Protein AF-A0A3M3B1V2-F1 (afdb_monomer)

InterPro domains:
  IPR015932 Aconitase, domain 2 [G3DSA:3.40.1060.10] (1-78)
  IPR036008 Aconitase, iron-sulfur domain [SSF53732] (3-81)
  IPR050926 Aconi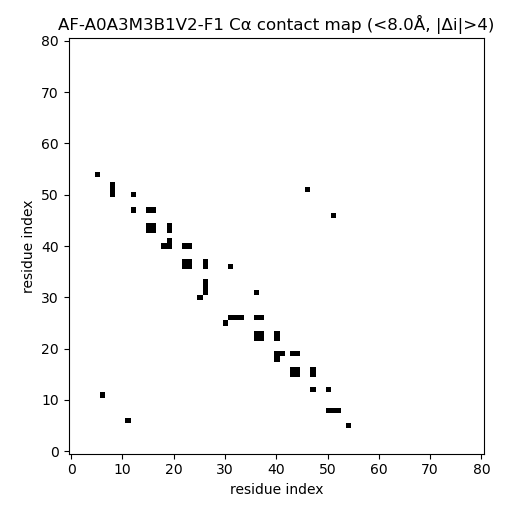tase/IPM Isomerase [PTHR43160] (1-81)

Radius of gyration: 19.13 Å; Cα contacts (8 Å, |Δi|>4): 32; chains: 1; bounding box: 43×38×46 Å

Solvent-accessible surface area (backbone atoms only — not comparable to full-atom values): 5538 Å² total; per-residue (Å²): 141,86,88,87,79,95,72,68,65,67,68,52,49,53,52,47,58,55,48,37,55,49,46,54,50,38,39,78,72,67,47,84,58,53,69,63,43,50,54,50,33,52,53,48,52,56,37,64,75,58,77,79,80,89,75,83,60,97,81,67,84,68,99,74,84,86,87,82,66,71,86,75,63,83,67,92,86,80,84,82,132

Secondary structure (DSSP, 8-state):
--------HHHHHHHHHHHHHHHHHHHHTT-S-HHHHHHHHHHHHHHHHS-------TT---S------GGG--S------

Structure (mmCIF, N/CA/C/O backbone):
data_AF-A0A3M3B1V2-F1
#
_entry.id   AF-A0A3M3B1V2-F1
#
loop_
_atom_site.group_PDB
_atom_site.id
_atom_site.type_symbol
_atom_site.label_atom_id
_atom_site.label_alt_id
_atom_site.label_comp_id
_atom_site.label_asym_id
_atom_site.label_entity_id
_atom_site.label_seq_id
_atom_site.pdbx_PDB_ins_code
_atom_site.Cartn_x
_atom_site.Cartn_y
_atom_site.Cartn_z
_atom_site.occupancy
_atom_site.B_iso_or_equiv
_atom_site.auth_seq_id
_atom_site.auth_comp_id
_atom_site.auth_asym_id
_atom_site.auth_atom_id
_atom_site.pdbx_PDB_model_num
ATOM 1 N N . ALA A 1 1 ? -4.749 12.328 -13.469 1.00 61.75 1 ALA A N 1
ATOM 2 C CA . ALA A 1 1 ? -3.645 11.359 -13.609 1.00 61.75 1 ALA A CA 1
ATOM 3 C C . ALA A 1 1 ? -3.849 10.259 -12.576 1.00 61.75 1 ALA A C 1
ATOM 5 O O . ALA A 1 1 ? -4.219 10.587 -11.455 1.00 61.75 1 ALA A O 1
ATOM 6 N N . GLY A 1 2 ? -3.685 8.995 -12.961 1.00 90.19 2 GLY A N 1
ATOM 7 C CA . GLY A 1 2 ? -3.715 7.841 -12.059 1.00 90.19 2 GLY A CA 1
ATOM 8 C C . GLY A 1 2 ? -2.399 7.080 -12.185 1.00 90.19 2 GLY A C 1
ATOM 9 O O . GLY A 1 2 ? -1.814 7.068 -13.263 1.00 90.19 2 GLY A O 1
ATOM 10 N N . CYS A 1 3 ? -1.917 6.504 -11.091 1.00 94.44 3 CYS A N 1
ATOM 11 C CA . CYS A 1 3 ? -0.691 5.713 -11.050 1.00 94.44 3 CYS A CA 1
ATOM 12 C C . CYS A 1 3 ? -0.886 4.560 -10.060 1.00 94.44 3 CYS A C 1
ATOM 14 O O . CYS A 1 3 ? -1.637 4.701 -9.092 1.00 94.44 3 CYS A O 1
ATOM 16 N N . THR A 1 4 ? -0.216 3.439 -10.308 1.00 94.69 4 THR A N 1
ATOM 17 C CA . THR A 1 4 ? -0.119 2.306 -9.387 1.00 94.69 4 THR A CA 1
ATOM 18 C C . THR A 1 4 ? 1.342 1.885 -9.275 1.00 94.69 4 THR A C 1
ATOM 20 O O . THR A 1 4 ? 2.113 2.058 -10.218 1.00 94.69 4 THR A O 1
ATOM 23 N N . ILE A 1 5 ? 1.727 1.350 -8.121 1.00 94.88 5 ILE A N 1
ATOM 24 C CA . ILE A 1 5 ? 3.072 0.843 -7.853 1.00 94.88 5 ILE A CA 1
ATOM 25 C C . ILE A 1 5 ? 2.953 -0.513 -7.163 1.00 94.88 5 ILE A C 1
ATOM 27 O O . ILE A 1 5 ? 2.186 -0.669 -6.211 1.00 94.88 5 ILE A O 1
ATOM 31 N N . LYS A 1 6 ? 3.709 -1.504 -7.646 1.00 95.25 6 LYS A N 1
ATOM 32 C CA . LYS A 1 6 ? 3.794 -2.813 -6.996 1.00 95.25 6 LYS A CA 1
ATOM 33 C C . LYS A 1 6 ? 4.642 -2.671 -5.733 1.00 95.25 6 LYS A C 1
ATOM 35 O O . LYS A 1 6 ? 5.823 -2.348 -5.814 1.00 95.25 6 LYS A O 1
ATOM 40 N N . LEU A 1 7 ? 4.032 -2.907 -4.577 1.00 95.44 7 LEU A N 1
ATOM 41 C CA . LEU A 1 7 ? 4.693 -2.884 -3.275 1.00 95.44 7 LEU A CA 1
ATOM 42 C C . LEU A 1 7 ? 4.549 -4.237 -2.590 1.00 95.44 7 LEU A C 1
ATOM 44 O O . LEU A 1 7 ? 3.581 -4.963 -2.812 1.00 95.44 7 LEU A O 1
ATOM 48 N N . ALA A 1 8 ? 5.513 -4.550 -1.731 1.00 95.25 8 ALA A N 1
ATOM 49 C CA . ALA A 1 8 ? 5.405 -5.679 -0.826 1.00 95.25 8 ALA A CA 1
ATOM 50 C C . ALA A 1 8 ? 4.402 -5.372 0.303 1.00 95.25 8 ALA A C 1
ATOM 52 O O . ALA A 1 8 ? 4.115 -4.212 0.612 1.00 95.25 8 ALA A O 1
ATOM 53 N N . LYS A 1 9 ? 3.873 -6.417 0.939 1.00 95.69 9 LYS A N 1
ATOM 54 C CA . LYS A 1 9 ? 2.862 -6.296 2.004 1.00 95.69 9 LYS A CA 1
ATOM 55 C C . LYS A 1 9 ? 3.424 -5.714 3.300 1.00 95.69 9 LYS A C 1
ATOM 57 O O . LYS A 1 9 ? 2.717 -5.001 4.004 1.00 95.69 9 LYS A O 1
ATOM 62 N N . GLU A 1 10 ? 4.687 -5.986 3.604 1.00 97.25 10 GLU A N 1
ATOM 63 C CA . GLU A 1 10 ? 5.365 -5.603 4.842 1.00 97.25 10 GLU A CA 1
ATOM 64 C C . GLU A 1 10 ? 5.344 -4.082 5.082 1.00 97.25 10 GLU A C 1
ATOM 66 O O . GLU A 1 10 ? 4.832 -3.669 6.126 1.00 97.25 10 GLU A O 1
ATOM 71 N N . PRO A 1 11 ? 5.789 -3.227 4.134 1.00 96.75 11 PRO A N 1
ATOM 72 C CA . PRO A 1 11 ? 5.726 -1.777 4.323 1.00 96.75 11 PRO A CA 1
ATOM 73 C C . PRO A 1 11 ? 4.287 -1.250 4.418 1.00 96.75 11 PRO A C 1
ATOM 75 O O . PRO A 1 11 ? 4.037 -0.261 5.105 1.00 96.75 11 PRO A O 1
ATOM 78 N N . ILE A 1 12 ? 3.318 -1.907 3.770 1.00 96.75 12 ILE A N 1
ATOM 79 C CA . ILE A 1 12 ? 1.903 -1.516 3.849 1.00 96.75 12 ILE A CA 1
ATOM 80 C C . ILE A 1 12 ? 1.353 -1.809 5.248 1.00 96.75 12 ILE A C 1
ATOM 82 O O . ILE A 1 12 ? 0.687 -0.957 5.831 1.00 96.75 12 ILE A O 1
ATOM 86 N N . ILE A 1 13 ? 1.655 -2.980 5.813 1.00 97.94 13 ILE A N 1
ATOM 87 C CA . ILE A 1 13 ? 1.240 -3.356 7.172 1.00 97.94 13 ILE A CA 1
ATOM 88 C C . ILE A 1 13 ? 1.831 -2.388 8.202 1.00 97.94 13 ILE A C 1
ATOM 90 O O . ILE A 1 13 ? 1.105 -1.900 9.072 1.00 97.94 13 ILE A O 1
ATOM 94 N N . GLU A 1 14 ? 3.125 -2.074 8.097 1.00 97.81 14 GLU A N 1
ATOM 95 C CA . GLU A 1 14 ? 3.783 -1.093 8.968 1.00 97.81 14 GLU A CA 1
ATOM 96 C C . GLU A 1 14 ? 3.078 0.269 8.898 1.00 97.81 14 GLU A C 1
ATOM 98 O O . GLU A 1 14 ? 2.693 0.840 9.925 1.00 97.81 14 GLU A O 1
ATOM 103 N N . TYR A 1 15 ? 2.827 0.748 7.678 1.00 97.75 15 TYR A N 1
ATOM 104 C CA . TYR A 1 15 ? 2.136 2.008 7.447 1.00 97.75 15 TYR A CA 1
ATOM 105 C C . TYR A 1 15 ? 0.717 2.006 8.032 1.00 97.75 15 TYR A C 1
ATOM 107 O O . TYR A 1 15 ? 0.321 2.962 8.703 1.00 97.75 15 TYR A O 1
ATOM 115 N N . LEU A 1 16 ? -0.064 0.942 7.832 1.00 98.00 16 LEU A N 1
ATOM 116 C CA . LEU A 1 16 ? -1.430 0.858 8.354 1.00 98.00 16 LEU A CA 1
ATOM 117 C C . LEU A 1 16 ? -1.474 0.824 9.884 1.00 98.00 16 LEU A C 1
ATOM 119 O O . LEU A 1 16 ? -2.304 1.522 10.463 1.00 98.00 16 LEU A O 1
ATOM 123 N N . ASN A 1 17 ? -0.559 0.111 10.546 1.00 98.06 17 ASN A N 1
ATOM 124 C CA . ASN A 1 17 ? -0.471 0.100 12.012 1.00 98.06 17 ASN A CA 1
ATOM 125 C C . ASN A 1 17 ? -0.203 1.502 12.589 1.00 98.06 17 ASN A C 1
ATOM 127 O O . ASN A 1 17 ? -0.835 1.914 13.570 1.00 98.06 17 ASN A O 1
ATOM 131 N N . SER A 1 18 ? 0.685 2.267 11.946 1.00 98.25 18 SER A N 1
ATOM 132 C CA . SER A 1 18 ? 0.924 3.671 12.302 1.00 98.25 18 SER A CA 1
ATOM 133 C C . SER A 1 18 ? -0.339 4.527 12.117 1.00 98.25 18 SER A C 1
ATOM 135 O O . SER A 1 18 ? -0.731 5.270 13.020 1.00 98.25 18 SER A O 1
ATOM 137 N N . ASN A 1 19 ? -1.045 4.362 10.992 1.00 98.06 19 ASN A N 1
ATOM 138 C CA . ASN A 1 19 ? -2.266 5.119 10.704 1.00 98.06 19 ASN A CA 1
ATOM 139 C C . ASN A 1 19 ? -3.428 4.789 11.646 1.00 98.06 19 ASN A C 1
ATOM 141 O O . ASN A 1 19 ? -4.145 5.700 12.050 1.00 98.06 19 ASN A O 1
ATOM 145 N N . ILE A 1 20 ? -3.618 3.525 12.028 1.00 98.31 20 ILE A N 1
ATOM 146 C CA . ILE A 1 20 ? -4.644 3.126 13.006 1.00 98.31 20 ILE A CA 1
ATOM 147 C C . ILE A 1 20 ? -4.436 3.881 14.325 1.00 98.31 20 ILE A C 1
ATOM 149 O O . ILE A 1 20 ? -5.383 4.447 14.877 1.00 98.31 20 ILE A O 1
ATOM 153 N N . THR A 1 21 ? -3.186 3.942 14.791 1.00 98.12 21 THR A N 1
ATOM 154 C CA . THR A 1 21 ? -2.813 4.659 16.019 1.00 98.12 21 THR A CA 1
ATOM 155 C C . THR A 1 21 ? -3.098 6.156 15.887 1.00 98.12 21 THR A C 1
ATOM 157 O O . THR A 1 21 ? -3.711 6.753 16.773 1.00 98.12 21 THR A O 1
ATOM 160 N N . LEU A 1 22 ? -2.724 6.755 14.752 1.00 98.06 22 LEU A N 1
ATOM 161 C CA . LEU A 1 22 ? -2.983 8.165 14.462 1.00 98.06 22 LEU A CA 1
ATOM 162 C C . LEU A 1 22 ? -4.483 8.490 14.426 1.00 98.06 22 LEU A C 1
ATOM 164 O O . LEU A 1 22 ? -4.905 9.483 15.012 1.00 98.06 22 LEU A O 1
ATOM 168 N N . LEU A 1 23 ? -5.298 7.659 13.770 1.00 97.94 23 LEU A N 1
ATOM 169 C CA . LEU A 1 23 ? -6.743 7.877 13.661 1.00 97.94 23 LEU A CA 1
ATOM 170 C C . LEU A 1 23 ? -7.422 7.857 15.033 1.00 97.94 23 LEU A C 1
ATOM 172 O O . LEU A 1 23 ? -8.257 8.716 15.308 1.00 97.94 23 LEU A O 1
ATOM 176 N N . ARG A 1 24 ? -7.042 6.925 15.913 1.00 97.19 24 ARG A N 1
ATOM 177 C CA . ARG A 1 24 ? -7.587 6.871 17.278 1.00 97.19 24 ARG A CA 1
ATOM 178 C C . ARG A 1 24 ? -7.138 8.057 18.126 1.00 97.19 24 ARG A C 1
ATOM 180 O O . ARG A 1 24 ? -7.966 8.648 18.812 1.00 97.19 24 ARG A O 1
ATOM 187 N N . TRP A 1 25 ? -5.886 8.490 17.988 1.00 98.12 25 TRP A N 1
ATOM 188 C CA . TRP A 1 25 ? -5.427 9.732 18.610 1.00 98.12 25 TRP A CA 1
ATOM 189 C C . TRP A 1 25 ? -6.219 10.956 18.112 1.00 98.12 25 TRP A C 1
ATOM 191 O O . TRP A 1 25 ? -6.641 11.786 18.913 1.00 98.12 25 TRP A O 1
ATOM 201 N N . MET A 1 26 ? -6.501 11.063 16.808 1.00 97.69 26 MET A N 1
ATOM 202 C CA . MET A 1 26 ? -7.320 12.155 16.257 1.00 97.69 26 MET A CA 1
ATOM 203 C C . MET A 1 26 ? -8.731 12.183 16.863 1.00 97.69 26 MET A C 1
ATOM 205 O O . MET A 1 26 ? -9.249 13.265 17.147 1.00 97.69 26 MET A O 1
ATOM 209 N N . ILE A 1 27 ? -9.335 11.013 17.097 1.00 97.25 27 ILE A N 1
ATOM 210 C CA . ILE A 1 27 ? -10.629 10.900 17.785 1.00 97.25 27 ILE A CA 1
ATOM 211 C C . ILE A 1 27 ? -10.532 11.458 19.210 1.00 97.25 27 ILE A C 1
ATOM 213 O O . ILE A 1 27 ? -11.382 12.255 19.605 1.00 97.25 27 ILE A O 1
ATOM 217 N N . GLU A 1 28 ? -9.492 11.090 19.964 1.00 97.25 28 GLU A N 1
ATOM 218 C CA . GLU A 1 28 ? -9.252 11.605 21.322 1.00 97.25 28 GLU A CA 1
ATOM 219 C C . GLU A 1 28 ? -9.049 13.125 21.342 1.00 97.25 28 GLU A C 1
ATOM 221 O O . GLU A 1 28 ? -9.485 13.798 22.275 1.00 97.25 28 GLU A O 1
ATOM 226 N N . GLN A 1 29 ? -8.439 13.681 20.293 1.00 97.94 29 GLN A N 1
ATOM 227 C CA . GLN A 1 29 ? -8.265 15.125 20.122 1.00 97.94 29 GLN A CA 1
ATOM 228 C C . GLN A 1 29 ? -9.524 15.844 19.596 1.00 97.94 29 GLN A C 1
ATOM 230 O O . GLN A 1 29 ? -9.491 17.055 19.377 1.00 97.94 29 GLN A O 1
ATOM 235 N N . GLY A 1 30 ? -10.636 15.131 19.387 1.00 96.00 30 GLY A N 1
ATOM 236 C CA . GLY A 1 30 ? -11.909 15.714 18.960 1.00 96.00 30 GLY A CA 1
ATOM 237 C C . GLY A 1 30 ? -11.979 16.088 17.476 1.00 96.00 30 GLY A C 1
ATOM 238 O O . GLY A 1 30 ? -12.777 16.948 17.101 1.00 96.00 30 GLY A O 1
ATOM 239 N N . TYR A 1 31 ? -11.158 15.473 16.620 1.00 95.69 31 TYR A N 1
ATOM 240 C CA . TYR A 1 31 ? -11.189 15.730 15.180 1.00 95.69 31 TYR A CA 1
ATOM 241 C C . TYR A 1 31 ? -12.344 15.005 14.481 1.00 95.69 31 TYR A C 1
ATOM 243 O O . TYR A 1 31 ? -12.536 13.801 14.637 1.00 95.69 31 TYR A O 1
ATOM 251 N N . GLY A 1 32 ? -13.026 15.731 13.591 1.00 91.94 32 GLY A N 1
ATOM 252 C CA . GLY A 1 32 ? -13.970 15.163 12.627 1.00 91.94 32 GLY A CA 1
ATOM 253 C C . GLY A 1 32 ? -15.155 14.435 13.268 1.00 91.94 32 GLY A C 1
ATOM 254 O O . GLY A 1 32 ? -15.622 14.802 14.340 1.00 91.94 32 GLY A O 1
ATOM 255 N N . 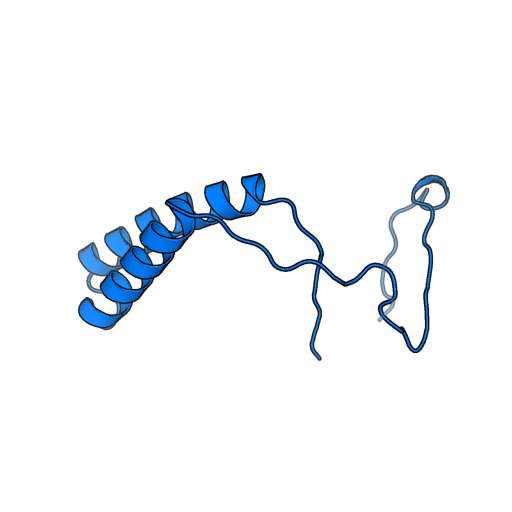ASP A 1 33 ? -15.664 13.414 12.575 1.00 96.44 33 ASP A N 1
ATOM 256 C CA . ASP A 1 33 ? -16.685 12.504 13.102 1.00 96.44 33 ASP A CA 1
ATOM 257 C C . ASP A 1 33 ? -16.021 11.228 13.660 1.00 96.44 33 ASP A C 1
ATOM 259 O O . ASP A 1 33 ? -15.533 10.407 12.868 1.00 96.44 33 ASP A O 1
AT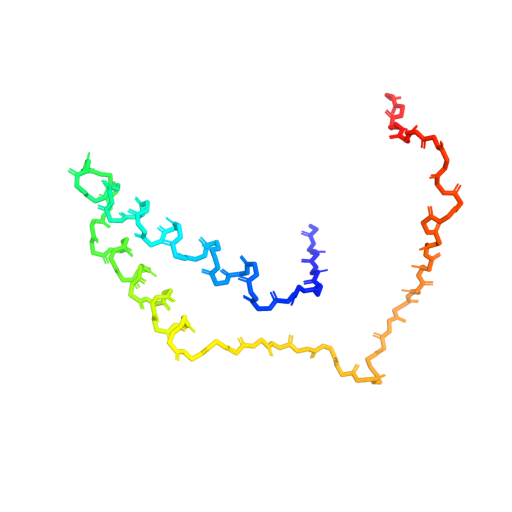OM 263 N N . PRO A 1 34 ? -16.041 11.009 14.992 1.00 96.75 34 PRO A N 1
ATOM 264 C CA . PRO A 1 34 ? -15.431 9.847 15.634 1.00 96.75 34 PRO A CA 1
ATOM 265 C C . PRO A 1 34 ? -15.878 8.506 15.058 1.00 96.75 34 PRO A C 1
ATOM 267 O O . PRO A 1 34 ? -15.075 7.583 14.928 1.00 96.75 34 PRO A O 1
ATOM 270 N N . ARG A 1 35 ? -17.155 8.388 14.671 1.00 97.50 35 ARG A N 1
ATOM 271 C CA . ARG A 1 35 ? -17.708 7.130 14.146 1.00 97.50 35 ARG A CA 1
ATOM 272 C C . ARG A 1 35 ? -17.095 6.775 12.798 1.00 97.50 35 ARG A C 1
ATOM 274 O O . ARG A 1 35 ? -16.806 5.609 12.531 1.00 97.50 35 ARG A O 1
ATOM 281 N N . THR A 1 36 ? -16.898 7.778 11.948 1.00 97.69 36 THR A N 1
ATOM 282 C CA . THR A 1 36 ? -16.297 7.596 10.628 1.00 97.69 36 THR A CA 1
ATOM 283 C C . THR A 1 36 ? -14.818 7.227 10.731 1.00 97.69 36 THR A C 1
ATOM 285 O O . THR A 1 36 ? -14.379 6.316 10.023 1.00 97.69 36 THR A O 1
ATOM 288 N N .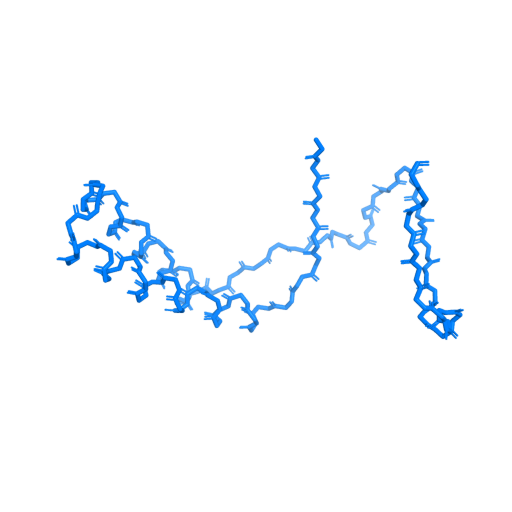 LEU A 1 37 ? -14.068 7.883 11.621 1.00 97.56 37 LEU A N 1
ATOM 289 C CA . LEU A 1 37 ? -12.649 7.588 11.844 1.00 97.56 37 LEU A CA 1
ATOM 290 C C . LEU A 1 37 ? -12.445 6.190 12.443 1.00 97.56 37 LEU A C 1
ATOM 292 O O . LEU A 1 37 ? -11.625 5.428 11.933 1.00 97.56 37 LEU A O 1
ATOM 296 N N . GLU A 1 38 ? -13.241 5.810 13.445 1.00 97.94 38 GLU A N 1
ATOM 297 C CA . GLU A 1 38 ? -13.134 4.487 14.071 1.00 97.94 38 GLU A CA 1
ATOM 298 C C . GLU A 1 38 ? -13.482 3.370 13.080 1.00 97.94 38 GLU A C 1
ATOM 300 O O . GLU A 1 38 ? -12.754 2.386 12.972 1.00 97.94 38 GLU A O 1
ATOM 305 N N . ARG A 1 39 ? -14.525 3.546 12.256 1.00 98.12 39 ARG A N 1
ATOM 306 C CA . ARG A 1 39 ? -14.851 2.582 11.191 1.00 98.12 39 ARG A CA 1
ATOM 307 C C . ARG A 1 39 ? -13.691 2.404 10.206 1.00 98.12 39 ARG A C 1
ATOM 309 O O . ARG A 1 39 ? -13.479 1.304 9.698 1.00 98.12 39 ARG A O 1
ATOM 316 N N . ARG A 1 40 ? -12.944 3.474 9.910 1.00 98.06 40 ARG A N 1
ATOM 317 C CA . ARG A 1 40 ? -11.762 3.394 9.042 1.00 98.06 40 ARG A CA 1
ATOM 318 C C . ARG A 1 40 ? -10.623 2.638 9.723 1.00 98.06 40 ARG A C 1
ATOM 320 O O . ARG A 1 40 ? -10.026 1.791 9.066 1.00 98.06 40 ARG A O 1
ATOM 327 N N . ALA A 1 41 ? -10.355 2.911 10.998 1.00 98.00 41 ALA A N 1
ATOM 328 C CA . ALA A 1 41 ? -9.348 2.190 11.775 1.00 98.00 41 ALA A CA 1
ATOM 329 C C . ALA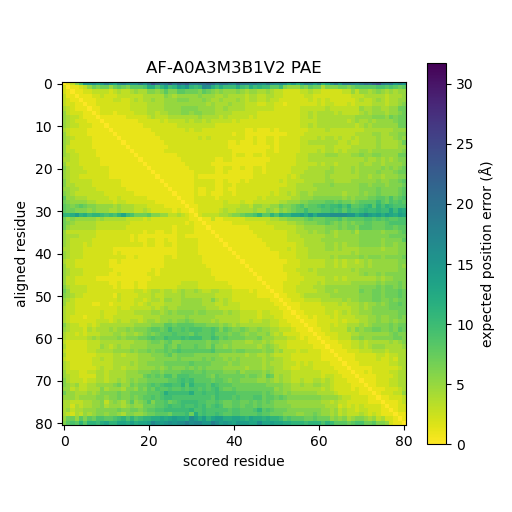 A 1 41 ? -9.660 0.683 11.834 1.00 98.00 41 ALA A C 1
ATOM 331 O O . ALA A 1 41 ? -8.802 -0.129 11.507 1.00 98.00 41 ALA A O 1
ATOM 332 N N . GLN A 1 42 ? -10.913 0.308 12.105 1.00 98.31 42 GLN A N 1
ATOM 333 C CA . GLN A 1 42 ? -11.353 -1.095 12.127 1.00 98.31 42 GLN A CA 1
ATOM 334 C C . GLN A 1 42 ? -11.201 -1.791 10.770 1.00 98.31 42 GLN A C 1
ATOM 336 O O . GLN A 1 42 ? -10.789 -2.946 10.703 1.00 98.31 42 GLN A O 1
ATOM 341 N N . ALA A 1 43 ? -11.502 -1.098 9.668 1.00 98.38 43 ALA A N 1
ATOM 342 C CA . ALA A 1 43 ? -11.290 -1.647 8.330 1.00 98.38 43 ALA A CA 1
ATOM 343 C C . ALA A 1 43 ? -9.798 -1.888 8.036 1.00 98.38 43 ALA A C 1
ATOM 345 O O . ALA A 1 43 ? -9.452 -2.883 7.401 1.00 98.38 43 ALA A O 1
ATOM 346 N N . MET A 1 44 ? -8.915 -1.002 8.512 1.00 98.19 44 MET A N 1
ATOM 347 C CA . MET A 1 44 ? -7.468 -1.208 8.417 1.00 98.19 44 MET A CA 1
ATOM 348 C C . MET A 1 44 ? -7.017 -2.406 9.268 1.00 98.19 44 MET A C 1
ATOM 350 O O . MET A 1 44 ? -6.251 -3.225 8.775 1.00 98.19 44 MET A O 1
ATOM 354 N N . GLU A 1 45 ? -7.521 -2.555 10.499 1.00 98.25 45 GLU A N 1
ATOM 355 C CA . GLU A 1 45 ? -7.227 -3.707 11.371 1.00 98.25 45 GLU A CA 1
ATOM 356 C C . GLU A 1 45 ? -7.675 -5.030 10.743 1.00 98.25 45 GLU A C 1
ATOM 358 O O . GLU A 1 45 ? -6.927 -6.007 10.749 1.00 98.25 45 GLU A O 1
ATOM 363 N N . ALA A 1 46 ? -8.871 -5.052 10.148 1.00 98.38 46 ALA A N 1
ATOM 364 C CA . ALA A 1 46 ? -9.392 -6.224 9.454 1.00 98.38 46 ALA A CA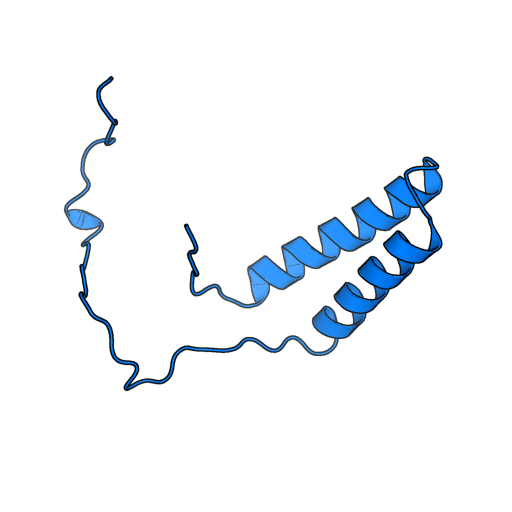 1
ATOM 365 C C . ALA A 1 46 ? -8.499 -6.632 8.272 1.00 98.38 46 ALA A C 1
ATOM 367 O O . ALA A 1 46 ? -8.229 -7.818 8.092 1.00 98.38 46 ALA A O 1
ATOM 368 N N . TRP A 1 47 ? -8.000 -5.661 7.499 1.00 98.12 47 TRP A N 1
ATOM 369 C CA . TRP A 1 47 ? -7.055 -5.942 6.419 1.00 98.12 47 TRP A CA 1
ATOM 370 C C . TRP A 1 47 ? -5.697 -6.413 6.956 1.00 98.12 47 TRP A C 1
ATOM 372 O O . TRP A 1 47 ? -5.141 -7.370 6.434 1.00 98.12 47 TRP A O 1
ATOM 382 N N . VAL A 1 48 ? -5.175 -5.817 8.035 1.00 97.44 48 VAL A N 1
ATOM 383 C CA . VAL A 1 48 ? -3.912 -6.262 8.661 1.00 97.44 48 VAL A CA 1
ATOM 384 C C . VAL A 1 48 ? -4.014 -7.700 9.192 1.00 97.44 48 VAL A C 1
ATOM 386 O O . VAL A 1 48 ? -3.026 -8.431 9.155 1.00 97.44 48 VAL A O 1
ATOM 389 N N . ALA A 1 49 ? -5.196 -8.131 9.644 1.00 97.81 49 ALA A N 1
ATOM 390 C CA . ALA A 1 49 ? -5.435 -9.501 10.098 1.00 97.81 49 ALA A CA 1
ATOM 39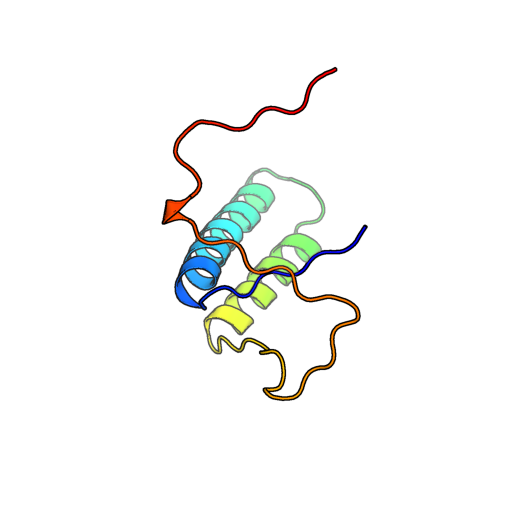1 C C . ALA A 1 49 ? -5.448 -10.538 8.957 1.00 97.81 49 ALA A C 1
ATOM 393 O O .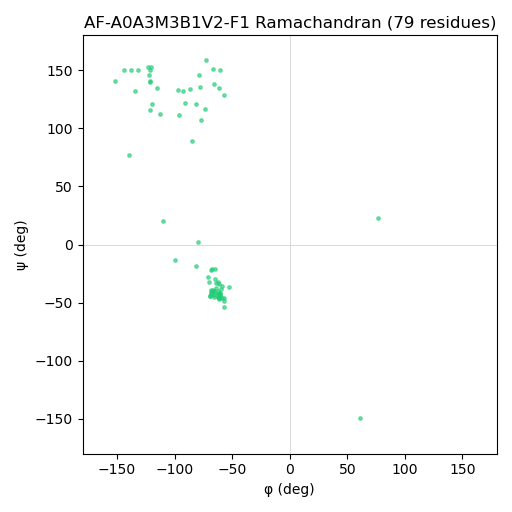 ALA A 1 49 ? -5.117 -11.700 9.194 1.00 97.81 49 ALA A O 1
ATOM 394 N N . ASN A 1 50 ? -5.808 -10.134 7.734 1.00 97.25 50 ASN A N 1
ATOM 395 C CA . ASN A 1 50 ? -5.754 -10.971 6.534 1.00 97.25 50 ASN A CA 1
ATOM 396 C C . ASN A 1 50 ? -5.240 -10.153 5.330 1.00 97.25 50 ASN A C 1
ATOM 398 O O . ASN A 1 50 ? -6.041 -9.707 4.501 1.00 97.25 50 ASN A O 1
ATOM 402 N N . PRO A 1 51 ? -3.921 -9.896 5.254 1.00 96.19 51 PRO A N 1
ATOM 403 C CA . PRO A 1 51 ? -3.365 -8.960 4.289 1.00 96.19 51 PRO A CA 1
ATOM 404 C C . PRO A 1 51 ? -3.295 -9.597 2.902 1.00 96.19 51 PRO A C 1
ATOM 406 O O . PRO A 1 51 ? -2.436 -10.436 2.624 1.00 96.19 51 PRO A O 1
ATOM 409 N N . GLU A 1 52 ? -4.181 -9.149 2.019 1.00 96.88 52 GLU A N 1
ATOM 410 C CA . GLU A 1 52 ? -4.245 -9.575 0.623 1.00 96.88 52 GLU A CA 1
ATOM 411 C C . GLU A 1 52 ? -3.938 -8.401 -0.310 1.00 96.88 52 GLU A C 1
ATOM 413 O O . GLU A 1 52 ? -4.454 -7.290 -0.140 1.00 96.88 52 GLU A O 1
ATOM 418 N N . LEU A 1 53 ? -3.087 -8.663 -1.305 1.00 96.25 53 LEU A N 1
ATOM 419 C CA . LEU A 1 53 ? -2.725 -7.726 -2.362 1.00 96.25 53 LEU A CA 1
ATOM 420 C C . LEU A 1 53 ? -3.076 -8.328 -3.716 1.00 96.25 53 LEU A C 1
ATOM 422 O O . LEU A 1 53 ? -2.869 -9.515 -3.955 1.00 96.25 53 LEU A O 1
ATOM 426 N N . LEU A 1 54 ? -3.579 -7.476 -4.603 1.00 95.50 54 LEU A N 1
ATOM 427 C CA . LEU A 1 54 ? -3.716 -7.813 -6.010 1.00 95.50 54 LEU A CA 1
ATOM 428 C C . LEU A 1 54 ? -2.359 -7.669 -6.695 1.00 95.50 54 LEU A C 1
ATOM 430 O O . LEU A 1 54 ? -1.576 -6.772 -6.371 1.00 95.50 54 LEU A O 1
ATOM 434 N N . GLU A 1 55 ? -2.114 -8.522 -7.677 1.00 95.38 55 GLU A N 1
ATOM 435 C CA . GLU A 1 55 ? -0.948 -8.442 -8.544 1.00 95.38 55 GLU A CA 1
ATOM 436 C C . GLU A 1 55 ? -1.402 -8.352 -9.998 1.00 95.38 55 GLU A C 1
ATOM 438 O O . GLU A 1 55 ? -2.495 -8.796 -10.341 1.00 95.38 55 GLU A O 1
ATOM 443 N N . ALA A 1 56 ? -0.577 -7.728 -10.840 1.00 95.81 56 ALA A N 1
ATOM 444 C CA . ALA A 1 56 ? -0.807 -7.753 -12.276 1.00 95.81 56 ALA A CA 1
ATOM 445 C C . ALA A 1 56 ? -0.646 -9.187 -12.789 1.00 95.81 56 ALA A C 1
ATOM 447 O O . ALA A 1 56 ? 0.293 -9.882 -12.385 1.00 95.81 56 ALA A O 1
ATOM 448 N N . ASP A 1 57 ? -1.541 -9.600 -13.683 1.00 97.06 57 ASP A N 1
ATOM 449 C CA . ASP A 1 57 ? -1.421 -10.877 -14.376 1.00 97.06 57 ASP A CA 1
ATOM 450 C C . ASP A 1 57 ? -0.117 -10.922 -15.188 1.00 97.06 57 ASP A C 1
ATOM 452 O O . ASP A 1 57 ? 0.394 -9.897 -15.649 1.00 97.06 57 ASP A O 1
ATOM 456 N N . ALA A 1 58 ? 0.442 -12.120 -15.359 1.00 96.06 58 ALA A N 1
ATOM 457 C CA . ALA A 1 58 ? 1.722 -12.300 -16.046 1.00 96.06 58 ALA A CA 1
ATOM 458 C C . ALA A 1 58 ? 1.671 -11.914 -17.538 1.00 96.06 58 ALA A C 1
ATOM 460 O O . ALA A 1 58 ? 2.711 -11.648 -18.138 1.00 96.06 58 ALA A O 1
ATOM 461 N N . ASP A 1 59 ? 0.476 -11.896 -18.122 1.00 95.19 59 ASP A N 1
ATOM 462 C CA . ASP A 1 59 ? 0.167 -11.568 -19.513 1.00 95.19 59 ASP A CA 1
ATOM 463 C C . ASP A 1 59 ? -0.578 -10.230 -19.656 1.00 95.19 59 ASP A C 1
ATOM 465 O O . ASP A 1 59 ? -1.204 -9.972 -20.683 1.00 95.19 59 ASP A O 1
ATOM 469 N N . ALA A 1 60 ? -0.502 -9.358 -18.644 1.00 96.31 60 ALA A N 1
ATOM 470 C CA . ALA A 1 60 ? -1.090 -8.028 -18.716 1.00 96.31 60 ALA A CA 1
ATOM 471 C C . ALA A 1 60 ? -0.533 -7.226 -19.910 1.00 96.31 60 ALA A C 1
ATOM 473 O O . ALA A 1 60 ? 0.679 -7.085 -20.085 1.00 96.31 60 ALA A O 1
ATOM 474 N N . GLU A 1 61 ? -1.431 -6.668 -20.723 1.00 96.50 61 GLU A N 1
ATOM 475 C CA . GLU A 1 61 ? -1.068 -5.853 -21.883 1.00 96.50 61 GLU A CA 1
ATOM 476 C C . GLU A 1 61 ? -0.852 -4.387 -21.489 1.00 96.50 61 GLU A C 1
ATOM 478 O O . GLU A 1 61 ? -1.676 -3.766 -20.810 1.00 96.50 61 GLU A O 1
ATOM 483 N N . TYR A 1 62 ? 0.244 -3.805 -21.973 1.00 96.06 62 TYR A N 1
ATOM 484 C CA . TYR A 1 62 ? 0.593 -2.402 -21.765 1.00 96.06 62 TYR A CA 1
ATOM 485 C C . TYR A 1 62 ? 0.726 -1.702 -23.115 1.00 96.06 62 TYR A C 1
ATOM 487 O O . TYR A 1 62 ? 1.281 -2.260 -24.058 1.00 96.06 62 TYR A O 1
ATOM 495 N N . ALA A 1 63 ? 0.242 -0.460 -23.204 1.00 97.44 63 ALA A N 1
ATOM 496 C CA . ALA A 1 63 ? 0.378 0.340 -24.422 1.00 97.44 63 ALA A CA 1
ATOM 497 C C . ALA A 1 63 ? 1.849 0.657 -24.751 1.00 97.44 63 ALA A C 1
ATOM 499 O O . ALA A 1 63 ? 2.209 0.739 -25.919 1.00 97.44 63 ALA A O 1
ATOM 500 N N . GLU A 1 64 ? 2.681 0.827 -23.721 1.00 97.00 64 GLU A N 1
ATOM 501 C CA . GLU A 1 64 ? 4.116 1.100 -23.817 1.00 97.00 64 GLU A CA 1
ATOM 502 C C . GLU A 1 64 ? 4.798 0.548 -22.556 1.00 97.00 64 GLU A C 1
ATOM 504 O O . GLU A 1 64 ? 4.252 0.678 -21.454 1.00 97.00 64 GLU A O 1
ATOM 509 N N . ILE A 1 65 ? 5.989 -0.038 -22.704 1.00 96.06 65 ILE A N 1
ATOM 510 C CA . ILE A 1 65 ? 6.838 -0.471 -21.588 1.00 96.06 65 ILE A CA 1
ATOM 511 C C . ILE A 1 65 ? 8.162 0.285 -21.686 1.00 96.06 65 ILE A C 1
ATOM 513 O O . ILE A 1 65 ? 8.865 0.188 -22.688 1.00 96.06 65 ILE A O 1
ATOM 517 N N . ILE A 1 66 ? 8.495 1.034 -20.633 1.00 97.12 66 ILE A N 1
ATOM 518 C CA . ILE A 1 66 ? 9.767 1.752 -20.509 1.00 97.12 66 ILE A CA 1
ATOM 519 C C . ILE A 1 66 ? 10.562 1.103 -19.378 1.00 97.12 66 ILE A C 1
ATOM 521 O O . ILE A 1 66 ? 10.177 1.193 -18.212 1.00 97.12 66 ILE A O 1
ATOM 525 N N . GLU A 1 67 ? 11.673 0.460 -19.727 1.00 96.88 67 GLU A N 1
ATOM 526 C CA . GLU A 1 67 ? 12.601 -0.147 -18.772 1.00 96.88 67 GLU A CA 1
ATOM 527 C C . GLU A 1 67 ? 13.716 0.841 -18.418 1.00 96.88 67 GLU A C 1
ATOM 529 O O . GLU A 1 67 ? 14.307 1.470 -19.295 1.00 96.88 67 GLU A O 1
ATOM 534 N N . ILE A 1 68 ? 13.996 0.994 -17.122 1.00 96.00 68 ILE A N 1
ATOM 535 C CA . ILE A 1 68 ? 15.017 1.915 -16.612 1.00 96.00 68 ILE A CA 1
ATOM 536 C C . ILE A 1 68 ? 16.037 1.107 -15.813 1.00 96.00 68 ILE A C 1
ATOM 538 O O . ILE A 1 68 ? 15.699 0.556 -14.763 1.00 96.00 68 ILE A O 1
ATOM 542 N N . ASP A 1 69 ? 17.285 1.070 -16.282 1.00 96.94 69 ASP A N 1
ATOM 543 C CA . ASP A 1 69 ? 18.403 0.527 -15.511 1.00 96.94 69 ASP A CA 1
ATOM 544 C C . ASP A 1 69 ? 18.911 1.581 -14.515 1.00 96.94 69 ASP A C 1
ATOM 546 O O . ASP A 1 69 ? 19.339 2.678 -14.880 1.00 96.94 69 ASP A O 1
ATOM 550 N N . LEU A 1 70 ? 18.873 1.248 -13.224 1.00 95.69 70 LEU A N 1
ATOM 551 C CA . LEU A 1 70 ? 19.343 2.139 -12.164 1.00 95.69 70 LEU A CA 1
ATOM 552 C C . LEU A 1 70 ? 20.863 2.358 -12.209 1.00 95.69 70 LEU A C 1
ATOM 554 O O . LEU A 1 70 ? 21.335 3.364 -11.679 1.00 95.69 70 LEU A O 1
ATOM 558 N N . ALA A 1 71 ? 21.633 1.468 -12.843 1.00 97.31 71 ALA A N 1
ATOM 559 C CA . ALA A 1 71 ? 23.080 1.627 -13.004 1.00 97.31 71 ALA A CA 1
ATOM 560 C C . ALA A 1 71 ? 23.462 2.786 -13.947 1.00 97.31 71 ALA A C 1
ATOM 562 O O . ALA A 1 71 ? 24.570 3.331 -13.848 1.00 97.31 71 ALA A O 1
ATOM 563 N N . ASP A 1 72 ? 22.545 3.192 -14.828 1.00 97.12 72 ASP A N 1
ATOM 564 C CA . ASP A 1 72 ? 22.746 4.310 -15.749 1.00 97.12 72 ASP A CA 1
ATOM 565 C C . ASP A 1 72 ? 22.499 5.674 -15.084 1.00 97.12 72 ASP A C 1
ATOM 567 O O . ASP A 1 72 ? 23.006 6.699 -15.551 1.00 97.12 72 ASP A O 1
ATOM 571 N N . VAL A 1 73 ? 21.793 5.706 -13.948 1.00 95.44 73 VAL A N 1
ATOM 572 C CA . VAL A 1 73 ? 21.494 6.935 -13.199 1.00 95.44 73 VAL A CA 1
ATOM 573 C C . VAL A 1 73 ? 22.658 7.282 -12.266 1.00 95.44 73 VAL A C 1
ATOM 5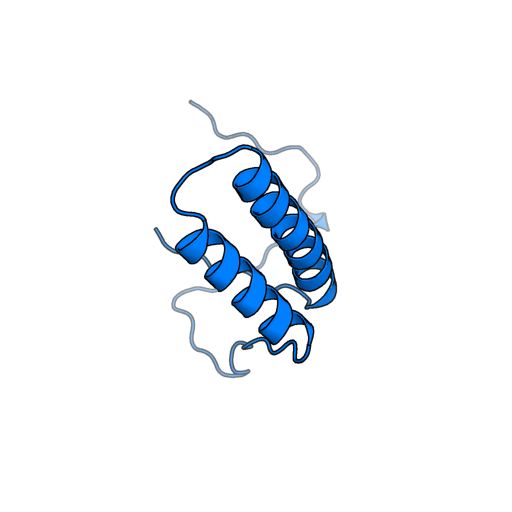75 O O . VAL A 1 73 ? 22.709 6.870 -11.108 1.00 95.44 73 VAL A O 1
ATOM 578 N N . LYS A 1 74 ? 23.619 8.056 -12.783 1.00 97.56 74 LYS A N 1
ATOM 579 C CA . LYS A 1 74 ? 24.869 8.409 -12.072 1.00 97.56 74 LYS A CA 1
ATOM 580 C C . LYS A 1 74 ? 24.862 9.792 -11.424 1.00 97.56 74 LYS A C 1
ATOM 582 O O . LYS A 1 74 ? 25.735 10.090 -10.612 1.00 97.56 74 LYS A O 1
ATOM 587 N N . GLU A 1 75 ? 23.896 10.631 -11.778 1.00 97.19 75 GLU A N 1
ATOM 588 C CA . GLU A 1 75 ? 23.789 12.018 -11.329 1.00 97.19 75 GLU A CA 1
ATOM 589 C C . GLU A 1 75 ? 22.325 12.341 -10.975 1.00 97.19 75 GLU A C 1
ATOM 591 O O . GLU A 1 75 ? 21.411 11.757 -11.564 1.00 97.19 75 GLU A O 1
ATOM 596 N N . PRO A 1 76 ? 22.060 13.255 -10.024 1.00 96.69 76 PRO A N 1
ATOM 597 C CA . PRO A 1 76 ? 20.701 13.697 -9.728 1.00 96.69 76 PRO A CA 1
ATOM 598 C C . PRO A 1 76 ? 20.034 14.359 -10.940 1.00 96.69 76 PRO A C 1
ATOM 600 O O . PRO A 1 76 ? 20.618 15.231 -11.582 1.00 96.69 76 PRO A O 1
ATOM 603 N N . VAL A 1 77 ? 18.781 13.993 -11.212 1.00 94.56 77 VAL A N 1
ATOM 604 C CA . VAL A 1 77 ? 17.985 14.562 -12.309 1.00 94.56 77 VAL A CA 1
ATOM 605 C C . VAL A 1 77 ? 17.074 15.665 -11.774 1.00 94.56 77 VAL A C 1
ATOM 607 O O . VAL A 1 77 ? 16.392 15.487 -10.765 1.00 94.56 77 VAL A O 1
ATOM 610 N N . LEU A 1 78 ? 17.044 16.807 -12.463 1.00 95.88 78 LEU A N 1
ATOM 611 C CA . LEU A 1 78 ? 16.192 17.954 -12.142 1.00 95.88 78 LEU A CA 1
ATOM 612 C C . LEU A 1 78 ? 15.279 18.282 -13.329 1.00 95.88 78 LEU A C 1
ATOM 614 O O . LEU A 1 78 ? 15.653 18.084 -14.482 1.00 95.88 78 LEU A O 1
ATOM 618 N N . CYS A 1 79 ? 14.096 18.827 -13.048 1.00 96.62 79 CYS A N 1
ATOM 619 C CA . CYS A 1 79 ? 13.221 19.402 -14.070 1.00 96.62 79 CYS A CA 1
ATOM 620 C C . CYS A 1 79 ? 13.538 20.897 -14.211 1.00 96.62 79 CYS A C 1
ATOM 622 O O . CYS A 1 79 ? 13.461 21.629 -13.223 1.00 96.62 79 CYS A O 1
ATOM 624 N N . ALA A 1 80 ? 13.917 21.344 -15.411 1.00 93.06 80 ALA A N 1
ATOM 625 C CA . ALA A 1 80 ? 14.138 22.765 -15.679 1.00 93.06 80 ALA A CA 1
ATOM 626 C C . ALA A 1 80 ? 12.811 23.558 -15.599 1.00 93.06 80 ALA A C 1
ATOM 628 O O . ALA A 1 80 ? 11.761 22.968 -15.867 1.00 93.06 80 ALA A O 1
ATOM 629 N N . PRO A 1 81 ? 12.851 24.854 -15.225 1.00 88.50 81 PRO A N 1
ATOM 630 C CA . PRO A 1 81 ? 11.676 25.728 -15.228 1.00 88.50 81 PRO A CA 1
ATOM 631 C C . PRO A 1 81 ? 11.030 25.891 -16.606 1.00 88.50 81 PRO A C 1
ATOM 633 O O . PRO A 1 81 ? 11.783 25.976 -17.605 1.00 88.50 81 PRO A O 1
#

pLDDT: mean 96.2, std 4.21, range [61.75, 98.38]

Sequence (81 aa):
AGCTIKLAKEPIIEYLNSNITLLRWMIEQGYGDPRTLERRAQAMEAWVANPELLEADADAEYAEIIEIDLADVKEPVLCAP

Foldseek 3Di:
DDDDDDDDQVVVLVVLVVQLVVLVVCVVVVPDDNVVSNVVSVVSVVCSVPPDDDDDDPPDDDPDDDDDDPVVCPDDDDDDD

Organism: Pseudomonas syringae pv. maculicola (NCBI:txid59511)

Nearest PDB structures (foldseek):
  7sax-assembly1_D  TM=6.666E-01  e=7.988E-01  Sphingobacterium wenxiniae
  7sax-assembly1_G  TM=6.995E-01  e=1.748E+00  Sphingobacterium wenxiniae
  7sat-assembly1_E  TM=5.570E-01  e=3.823E+00  Porphyromonas gingivalis ATCC 33277
  7sau-assembly1_D  TM=5.848E-01  e=4.650E+00  Schleiferia thermophila str. Yellowstone

Mean predicted aligned error: 4.06 Å